Protein AF-A0A9D7PYU4-F1 (afdb_monomer_lite)

Structure (mmCIF, N/CA/C/O backbone):
data_AF-A0A9D7PYU4-F1
#
_entry.id   AF-A0A9D7PYU4-F1
#
loop_
_atom_site.group_PDB
_atom_site.id
_atom_site.type_symbol
_atom_site.label_atom_id
_atom_site.label_alt_id
_atom_site.label_comp_id
_atom_site.label_asym_id
_atom_site.label_entity_id
_atom_site.label_seq_id
_atom_site.pdbx_PDB_ins_code
_atom_site.Cartn_x
_atom_site.Cartn_y
_atom_site.Cartn_z
_atom_site.occupancy
_atom_site.B_iso_or_equiv
_atom_site.auth_seq_id
_atom_site.auth_comp_id
_atom_site.auth_asym_id
_atom_site.auth_atom_id
_atom_site.pdbx_PDB_model_num
ATOM 1 N N . MET A 1 1 ? 5.307 12.381 -19.600 1.00 61.09 1 MET A N 1
ATOM 2 C CA . MET A 1 1 ? 5.908 12.056 -18.289 1.00 61.09 1 MET A CA 1
ATOM 3 C C . MET A 1 1 ? 7.225 11.373 -18.583 1.00 61.09 1 MET A C 1
ATOM 5 O O . MET A 1 1 ? 7.232 10.523 -19.461 1.00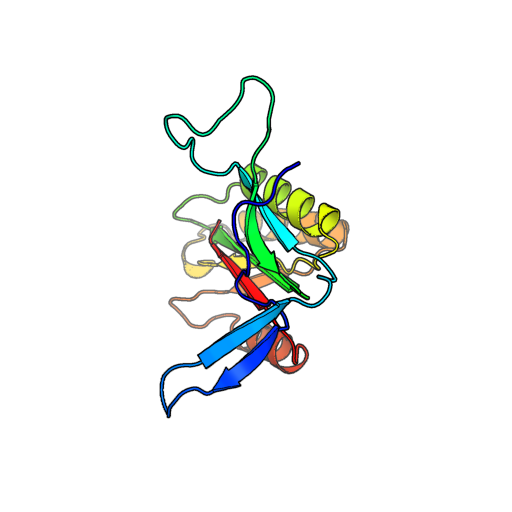 61.09 1 MET A O 1
ATOM 9 N N . VAL A 1 2 ? 8.315 11.784 -17.940 1.00 68.00 2 VAL A N 1
ATOM 10 C CA . VAL A 1 2 ? 9.644 11.199 -18.182 1.00 68.00 2 VAL A CA 1
ATOM 11 C C . VAL A 1 2 ? 10.083 10.488 -16.907 1.00 68.00 2 VAL A C 1
ATOM 13 O O . VAL A 1 2 ? 10.103 11.111 -15.842 1.00 68.00 2 VAL A O 1
ATOM 16 N N . LEU A 1 3 ? 10.371 9.190 -17.011 1.00 75.88 3 LEU A N 1
ATOM 17 C CA . LEU A 1 3 ? 10.893 8.388 -15.905 1.00 75.88 3 LEU A CA 1
ATOM 18 C C . LEU A 1 3 ? 12.407 8.582 -15.815 1.00 75.88 3 LEU A C 1
ATOM 20 O O . LEU A 1 3 ? 13.088 8.546 -16.836 1.00 75.88 3 LEU A O 1
ATOM 24 N N . THR A 1 4 ? 12.923 8.827 -14.612 1.00 74.25 4 THR A N 1
ATOM 25 C CA . THR A 1 4 ? 14.356 9.116 -14.417 1.00 74.25 4 THR A CA 1
ATOM 26 C C . THR A 1 4 ? 15.218 7.876 -14.240 1.00 74.25 4 THR A C 1
ATOM 28 O O . THR A 1 4 ? 16.415 7.931 -14.509 1.00 74.25 4 THR A O 1
ATOM 31 N N . ASP A 1 5 ? 14.621 6.777 -13.783 1.00 78.62 5 ASP A N 1
ATOM 32 C CA . ASP A 1 5 ? 15.350 5.590 -13.352 1.00 78.62 5 ASP A CA 1
ATOM 33 C C . ASP A 1 5 ? 15.162 4.472 -14.381 1.00 78.62 5 ASP A C 1
ATOM 35 O O . ASP A 1 5 ? 14.034 4.171 -14.782 1.00 78.62 5 ASP A O 1
ATOM 39 N N . VAL A 1 6 ? 16.276 3.863 -14.803 1.00 83.56 6 VAL A N 1
ATOM 40 C CA . VAL A 1 6 ? 16.287 2.764 -15.786 1.00 83.56 6 VAL A CA 1
ATOM 41 C C . VAL A 1 6 ? 15.598 1.522 -15.218 1.00 83.56 6 VAL A C 1
ATOM 43 O O . VAL A 1 6 ? 14.826 0.880 -15.920 1.00 83.56 6 VAL A O 1
ATOM 46 N N . ALA A 1 7 ? 15.828 1.230 -13.935 1.00 91.88 7 ALA A N 1
ATOM 47 C CA . ALA A 1 7 ? 15.210 0.136 -13.193 1.00 91.88 7 ALA A CA 1
ATOM 48 C C . ALA A 1 7 ? 14.847 0.595 -11.773 1.00 91.88 7 ALA A C 1
ATOM 50 O O . ALA A 1 7 ? 15.468 1.508 -11.224 1.00 91.88 7 ALA A O 1
ATOM 51 N N . ALA A 1 8 ? 13.851 -0.052 -11.181 1.00 92.69 8 ALA A N 1
ATOM 52 C CA . ALA A 1 8 ? 13.366 0.174 -9.829 1.00 92.69 8 ALA A CA 1
ATOM 53 C C . ALA A 1 8 ? 13.197 -1.158 -9.083 1.00 92.69 8 ALA A C 1
ATOM 55 O O . ALA A 1 8 ? 13.198 -2.242 -9.666 1.00 92.69 8 ALA A O 1
ATOM 56 N N . VAL A 1 9 ? 13.036 -1.083 -7.761 1.00 92.69 9 VAL A N 1
ATOM 57 C CA . VAL A 1 9 ? 12.784 -2.272 -6.937 1.00 92.69 9 VAL A CA 1
ATOM 58 C C . VAL A 1 9 ? 11.487 -2.952 -7.384 1.00 92.69 9 VAL A C 1
ATOM 60 O O . VAL A 1 9 ? 10.455 -2.296 -7.528 1.00 92.69 9 VAL A O 1
ATOM 63 N N . GLY A 1 10 ? 11.543 -4.271 -7.574 1.00 92.12 10 GLY A N 1
ATOM 64 C CA . GLY A 1 10 ? 10.413 -5.083 -8.034 1.00 92.12 10 GLY A CA 1
ATOM 65 C C . GLY A 1 10 ? 10.331 -5.253 -9.553 1.00 92.12 10 GLY A C 1
ATOM 66 O O . GLY A 1 10 ? 9.501 -6.029 -10.021 1.00 92.12 10 GLY A O 1
ATOM 67 N N . ASP A 1 11 ? 11.188 -4.587 -10.329 1.00 93.81 11 ASP A N 1
ATOM 68 C CA . ASP A 1 11 ? 11.290 -4.842 -11.766 1.00 93.81 11 ASP A CA 1
ATOM 69 C C . ASP A 1 11 ? 11.789 -6.264 -12.054 1.00 93.81 11 ASP A C 1
ATOM 71 O O . ASP A 1 11 ? 12.725 -6.756 -11.420 1.00 93.81 11 ASP A O 1
ATOM 75 N N . TYR A 1 12 ? 11.171 -6.907 -13.045 1.00 94.38 12 TYR A N 1
ATOM 76 C CA . TYR A 1 12 ? 11.714 -8.111 -13.660 1.00 94.38 12 TYR A CA 1
ATOM 77 C C . TYR A 1 12 ? 12.732 -7.681 -14.711 1.00 94.38 12 TYR A C 1
ATOM 79 O O . TYR A 1 12 ? 12.444 -6.819 -15.544 1.00 94.38 12 TYR A O 1
ATOM 87 N N . VAL A 1 13 ? 13.942 -8.228 -14.626 1.00 95.06 13 VAL A N 1
ATOM 88 C CA . VAL A 1 13 ? 15.066 -7.800 -15.458 1.00 95.06 13 VAL A CA 1
ATOM 89 C C . VAL A 1 13 ? 15.764 -8.996 -16.077 1.00 95.06 13 VAL A C 1
ATOM 91 O O . VAL A 1 13 ? 15.973 -10.014 -15.416 1.00 95.06 13 VAL A O 1
ATOM 94 N N . ASN A 1 14 ? 16.173 -8.843 -17.333 1.00 95.31 14 ASN A N 1
ATOM 95 C CA . ASN A 1 14 ? 17.102 -9.760 -17.978 1.00 95.31 14 ASN A CA 1
ATOM 96 C C . ASN A 1 14 ? 18.516 -9.253 -17.718 1.00 95.31 14 ASN A C 1
ATOM 98 O O . ASN A 1 14 ? 18.828 -8.100 -18.025 1.00 95.31 14 ASN A O 1
ATOM 102 N N . PHE A 1 15 ? 19.360 -10.097 -17.137 1.00 95.19 15 PHE A N 1
ATOM 103 C CA . PHE A 1 15 ? 20.709 -9.720 -16.741 1.00 95.19 15 PHE A CA 1
ATOM 104 C C . PHE A 1 15 ? 21.683 -10.881 -16.911 1.00 95.19 15 PHE A C 1
ATOM 106 O O . PHE A 1 15 ? 21.296 -12.042 -16.783 1.00 95.19 15 PHE A O 1
ATOM 113 N N . ASP A 1 16 ? 22.948 -10.541 -17.134 1.00 96.19 16 ASP A N 1
ATOM 114 C CA . ASP A 1 16 ? 24.062 -11.483 -17.076 1.00 96.19 16 ASP A CA 1
ATOM 115 C C . ASP A 1 16 ? 24.952 -11.162 -15.879 1.00 96.19 16 ASP A C 1
ATOM 117 O O . ASP A 1 16 ? 25.189 -9.996 -15.551 1.00 96.19 16 ASP A O 1
ATOM 121 N N . MET A 1 17 ? 25.483 -12.201 -15.239 1.00 96.50 17 MET A N 1
ATOM 122 C CA . MET A 1 17 ? 26.489 -12.041 -14.191 1.00 96.50 17 MET A CA 1
ATOM 123 C C . MET A 1 17 ? 27.863 -11.802 -14.821 1.00 96.50 17 MET A C 1
ATOM 125 O O . MET A 1 17 ? 28.274 -12.529 -15.724 1.00 96.50 17 MET A O 1
ATOM 129 N N . ILE A 1 18 ? 28.585 -10.800 -14.319 1.00 95.94 18 ILE A N 1
ATOM 130 C CA . ILE A 1 18 ? 29.991 -10.551 -14.667 1.00 95.94 18 ILE A CA 1
ATOM 131 C C . ILE A 1 18 ? 30.893 -11.381 -13.746 1.00 95.94 18 ILE A C 1
ATOM 133 O O . ILE A 1 18 ? 31.863 -11.988 -14.194 1.00 95.94 18 ILE A O 1
ATOM 137 N N . ASP A 1 19 ? 30.560 -11.415 -12.454 1.00 94.44 19 ASP A N 1
ATOM 138 C CA . ASP A 1 19 ? 31.248 -12.184 -11.419 1.00 94.44 19 ASP A CA 1
ATOM 139 C C . ASP A 1 19 ? 30.251 -12.659 -10.340 1.00 94.44 19 ASP A C 1
ATOM 141 O O . ASP A 1 19 ? 29.044 -12.649 -10.559 1.00 94.44 19 ASP A O 1
ATOM 145 N N . ALA A 1 20 ? 30.728 -13.122 -9.179 1.00 93.50 20 ALA A N 1
ATOM 146 C CA . ALA A 1 20 ? 29.862 -13.638 -8.113 1.00 93.50 20 ALA A CA 1
ATOM 147 C C . ALA A 1 20 ? 28.967 -12.571 -7.446 1.00 93.50 20 ALA A C 1
ATOM 149 O O . ALA A 1 20 ? 27.949 -12.920 -6.853 1.00 93.50 20 ALA A O 1
ATOM 150 N N . ASN A 1 21 ? 29.341 -11.293 -7.528 1.00 94.38 21 ASN A N 1
ATOM 151 C CA . ASN A 1 21 ? 28.706 -10.185 -6.814 1.00 94.38 21 ASN A CA 1
ATOM 152 C C . ASN A 1 21 ? 28.196 -9.072 -7.745 1.00 94.38 21 ASN A C 1
ATOM 154 O O . ASN A 1 21 ? 27.537 -8.149 -7.265 1.00 94.38 21 ASN A O 1
ATOM 158 N N . SER A 1 22 ? 28.505 -9.119 -9.043 1.00 94.75 22 SER A N 1
ATOM 159 C CA . SER A 1 22 ? 28.137 -8.079 -10.003 1.00 94.75 22 SER A CA 1
ATOM 160 C C . SER A 1 22 ? 27.574 -8.639 -11.313 1.00 94.75 22 SER A C 1
ATOM 162 O O . SER A 1 22 ? 27.928 -9.730 -11.760 1.00 94.75 22 SER A O 1
ATOM 164 N N . GLY A 1 23 ? 26.677 -7.872 -11.936 1.00 93.56 23 GLY A N 1
ATOM 165 C CA . GLY A 1 23 ? 26.002 -8.220 -13.184 1.00 93.56 23 GLY A CA 1
ATOM 166 C C . GLY A 1 23 ? 25.558 -6.980 -13.961 1.00 93.56 23 GLY A C 1
ATOM 167 O O . GLY A 1 23 ? 25.582 -5.866 -13.432 1.00 93.56 23 GLY A O 1
ATOM 168 N N . VAL A 1 24 ? 25.154 -7.171 -15.216 1.00 95.25 24 VAL A N 1
ATOM 169 C CA . VAL A 1 24 ? 24.641 -6.115 -16.102 1.00 95.25 24 VAL A CA 1
ATOM 170 C C . VAL A 1 24 ? 23.194 -6.409 -16.461 1.00 95.25 24 VAL A C 1
ATOM 172 O O . VAL A 1 24 ? 22.891 -7.494 -16.945 1.00 95.25 24 VAL A O 1
ATOM 175 N N . ILE A 1 25 ? 22.318 -5.423 -16.265 1.00 95.44 25 ILE A N 1
ATOM 176 C CA . ILE A 1 25 ? 20.930 -5.471 -16.733 1.00 95.44 25 ILE A CA 1
ATOM 177 C C . ILE A 1 25 ? 20.897 -5.091 -18.216 1.00 95.44 25 ILE A C 1
ATOM 179 O O . ILE A 1 25 ? 21.323 -3.996 -18.583 1.00 95.44 25 ILE A O 1
ATOM 183 N N . HIS A 1 26 ? 20.351 -5.973 -19.049 1.00 93.75 26 HIS A N 1
ATOM 184 C CA . HIS A 1 26 ? 20.159 -5.750 -20.485 1.00 93.75 26 HIS A CA 1
ATOM 185 C C . HIS A 1 26 ? 18.820 -5.096 -20.787 1.00 93.75 26 HIS A C 1
ATOM 187 O O . HIS A 1 26 ? 18.733 -4.190 -21.614 1.00 93.75 26 HIS A O 1
ATOM 193 N N . SER A 1 27 ? 17.768 -5.561 -20.116 1.00 93.38 27 SER A N 1
ATOM 194 C CA . SER A 1 27 ? 16.419 -5.039 -20.290 1.00 93.38 27 SER A CA 1
ATOM 195 C C . SER A 1 27 ? 15.611 -5.145 -19.007 1.00 93.38 27 SER A C 1
ATOM 197 O O . SER A 1 27 ? 15.858 -6.004 -18.158 1.00 93.38 27 SER A O 1
ATOM 199 N N . VAL A 1 28 ? 14.617 -4.270 -18.907 1.00 94.50 28 VAL A N 1
ATOM 200 C CA . VAL A 1 28 ? 13.574 -4.302 -17.885 1.00 94.50 28 VAL A CA 1
ATOM 201 C C . VAL A 1 28 ? 12.271 -4.666 -18.582 1.00 94.50 28 VAL A C 1
ATOM 203 O O . VAL A 1 28 ? 11.941 -4.053 -19.598 1.00 94.50 28 VAL A O 1
ATOM 206 N N . ASP A 1 29 ? 11.569 -5.667 -18.064 1.00 94.75 29 ASP A N 1
ATOM 207 C CA . ASP A 1 29 ? 10.287 -6.102 -18.612 1.00 94.75 29 ASP A CA 1
ATOM 208 C C . ASP A 1 29 ? 9.172 -5.094 -18.283 1.00 94.75 29 ASP A C 1
ATOM 210 O O . ASP A 1 29 ? 9.286 -4.267 -17.370 1.00 94.75 29 ASP A O 1
ATOM 214 N N . ASP A 1 30 ? 8.058 -5.180 -19.013 1.00 93.81 30 ASP A N 1
ATOM 215 C CA . ASP A 1 30 ? 6.907 -4.309 -18.791 1.00 93.81 30 ASP A CA 1
ATOM 216 C C . ASP A 1 30 ? 6.344 -4.462 -17.371 1.00 93.81 30 ASP A C 1
ATOM 218 O O . ASP A 1 30 ? 6.046 -5.556 -16.882 1.00 93.81 30 ASP A O 1
ATOM 222 N N . ARG A 1 31 ? 6.150 -3.323 -16.703 1.00 94.12 31 ARG A N 1
ATOM 223 C CA . ARG A 1 31 ? 5.603 -3.270 -15.345 1.00 94.12 31 ARG A CA 1
ATOM 22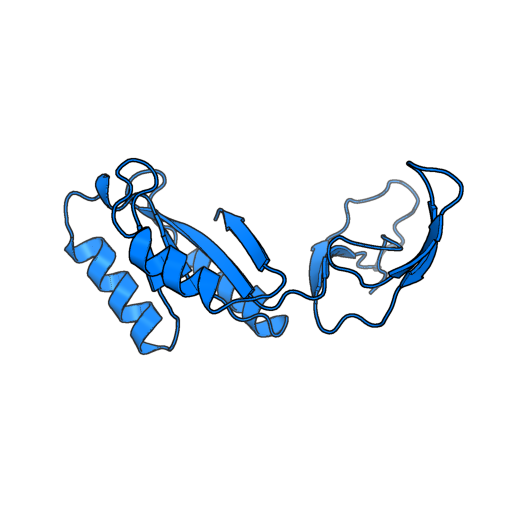4 C C . ARG A 1 31 ? 4.093 -3.480 -15.374 1.00 94.12 31 ARG A C 1
ATOM 226 O O . ARG A 1 31 ? 3.385 -2.715 -16.026 1.00 94.12 31 ARG A O 1
ATOM 233 N N . LYS A 1 32 ? 3.569 -4.415 -14.574 1.00 94.38 32 LYS A N 1
ATOM 234 C CA . LYS A 1 32 ? 2.105 -4.556 -14.392 1.00 94.38 32 LYS A CA 1
ATOM 235 C C . LYS A 1 32 ? 1.491 -3.337 -13.688 1.00 94.38 32 LYS A C 1
ATOM 237 O O . LYS A 1 32 ? 0.350 -2.976 -13.948 1.00 94.38 32 LYS A O 1
ATOM 242 N N . ASN A 1 33 ? 2.248 -2.729 -12.776 1.00 94.00 33 ASN A N 1
ATOM 243 C CA . ASN A 1 33 ? 1.918 -1.503 -12.058 1.00 94.00 33 ASN A CA 1
ATOM 244 C C . ASN A 1 33 ? 3.183 -0.894 -11.436 1.00 94.00 33 ASN A C 1
ATOM 246 O O . ASN A 1 33 ? 4.246 -1.524 -11.410 1.00 94.00 33 ASN A O 1
ATOM 250 N N . PHE A 1 34 ? 3.070 0.336 -10.934 1.00 92.81 34 PHE A N 1
ATOM 251 C CA . PHE A 1 34 ? 4.135 0.991 -10.182 1.00 92.81 34 PHE A CA 1
ATOM 252 C C . PHE A 1 34 ? 3.601 2.105 -9.276 1.00 92.81 34 PHE A C 1
ATOM 254 O O . PHE A 1 34 ? 2.524 2.664 -9.501 1.00 92.81 34 PHE A O 1
ATOM 261 N N . ILE A 1 35 ? 4.398 2.451 -8.265 1.00 91.81 35 ILE A N 1
ATOM 262 C CA . ILE A 1 35 ? 4.243 3.671 -7.471 1.00 91.81 35 ILE A CA 1
ATOM 263 C C . ILE A 1 35 ? 5.386 4.609 -7.838 1.00 91.81 35 ILE A C 1
ATOM 265 O O . ILE A 1 35 ? 6.560 4.241 -7.758 1.00 91.81 35 ILE A O 1
ATOM 269 N N . SER A 1 36 ? 5.046 5.839 -8.211 1.00 90.25 36 SER A N 1
ATOM 270 C CA . SER A 1 36 ? 6.010 6.893 -8.500 1.00 90.25 36 SER A CA 1
ATOM 271 C C . SER A 1 36 ? 5.851 8.077 -7.554 1.00 90.25 36 SER A C 1
ATOM 273 O O . SER A 1 36 ? 4.817 8.300 -6.922 1.00 90.25 36 SER A O 1
ATOM 275 N N . ARG A 1 37 ? 6.908 8.879 -7.467 1.00 87.25 37 ARG A N 1
ATOM 276 C CA . ARG A 1 37 ? 6.866 10.220 -6.887 1.00 87.25 37 ARG A CA 1
ATOM 277 C C . ARG A 1 37 ? 7.413 11.225 -7.875 1.00 87.25 37 ARG A C 1
ATOM 279 O O . ARG A 1 37 ? 8.143 10.885 -8.801 1.00 87.25 37 ARG A O 1
ATOM 286 N N . LYS A 1 38 ? 7.142 12.501 -7.620 1.00 86.50 38 LYS A N 1
ATOM 287 C CA . LYS A 1 38 ? 7.825 13.581 -8.329 1.00 86.50 38 LYS A CA 1
ATOM 288 C C . LYS A 1 38 ? 9.337 13.447 -8.131 1.00 86.50 38 LYS A C 1
ATOM 290 O O . LYS A 1 38 ? 9.802 13.397 -6.990 1.00 86.50 38 LYS A O 1
ATOM 295 N N . ALA A 1 39 ? 10.084 13.415 -9.230 1.00 82.44 39 ALA A N 1
ATOM 296 C CA . ALA A 1 39 ? 11.534 13.345 -9.164 1.00 82.44 39 ALA A CA 1
ATOM 297 C C . ALA A 1 39 ? 12.101 14.620 -8.504 1.00 82.44 39 ALA A C 1
ATOM 299 O O . ALA A 1 39 ? 11.541 15.715 -8.678 1.00 82.44 39 ALA A O 1
ATOM 300 N N . PRO A 1 40 ? 13.206 14.515 -7.744 1.00 78.81 40 PRO A N 1
ATOM 301 C CA . PRO A 1 40 ? 13.918 15.681 -7.238 1.00 78.81 40 PRO A CA 1
ATOM 302 C C . PRO A 1 40 ? 14.284 16.625 -8.386 1.00 78.81 40 PRO A C 1
ATOM 304 O O . PRO A 1 40 ? 14.665 16.184 -9.470 1.00 78.81 40 PRO A O 1
ATOM 307 N N .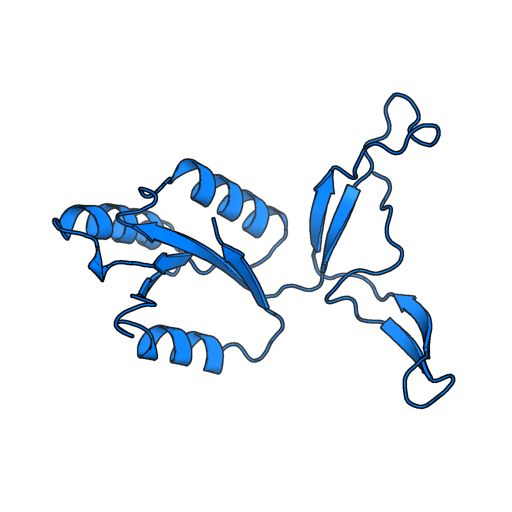 LYS A 1 41 ? 14.194 17.942 -8.163 1.00 70.75 41 LYS A N 1
ATOM 308 C CA . LYS A 1 41 ? 14.631 18.912 -9.176 1.00 70.75 41 LYS A CA 1
ATOM 309 C C . LYS A 1 41 ? 16.134 18.757 -9.403 1.00 70.75 41 LYS A C 1
ATOM 311 O O . LYS A 1 41 ? 16.925 19.171 -8.558 1.00 70.75 41 LYS A O 1
ATOM 316 N N . GLN A 1 42 ? 16.528 18.227 -10.554 1.00 65.56 42 GLN A N 1
ATOM 317 C CA . GLN A 1 42 ? 17.917 18.276 -10.990 1.00 65.56 42 GLN A CA 1
ATOM 318 C C . GLN A 1 42 ? 18.215 19.676 -11.545 1.00 65.56 42 GLN A C 1
ATOM 320 O O . GLN A 1 42 ? 17.533 20.166 -12.454 1.00 65.56 42 GLN A O 1
ATOM 325 N N . LYS A 1 43 ? 19.207 20.359 -10.955 1.00 58.53 43 LYS A N 1
ATOM 326 C CA . LYS A 1 43 ? 19.686 21.660 -11.448 1.00 58.53 43 LYS A CA 1
ATOM 327 C C . LYS A 1 43 ? 20.236 21.470 -12.865 1.00 58.53 43 LYS A C 1
ATOM 329 O O . LYS A 1 43 ? 21.126 20.656 -13.061 1.00 58.53 43 LYS A O 1
ATOM 334 N N . GLY A 1 44 ? 19.709 22.220 -13.833 1.00 64.75 44 GLY A N 1
ATOM 335 C CA . GLY A 1 44 ? 20.208 22.234 -15.215 1.00 64.75 44 GLY A CA 1
ATOM 336 C C . GLY A 1 44 ? 19.637 21.168 -16.160 1.00 64.75 44 GLY A C 1
ATOM 337 O O . GLY A 1 44 ? 19.827 21.306 -17.359 1.00 64.75 44 GLY A O 1
ATOM 338 N N . ALA A 1 45 ? 18.900 20.169 -15.661 1.00 58.44 45 ALA A N 1
ATOM 339 C CA . ALA A 1 45 ? 18.294 19.107 -16.482 1.00 58.44 45 ALA A CA 1
ATOM 340 C C . ALA A 1 45 ? 16.759 19.186 -16.573 1.00 58.44 45 ALA A C 1
ATOM 342 O O . ALA A 1 45 ? 16.134 18.373 -17.240 1.00 58.44 45 ALA A O 1
ATOM 343 N N . THR A 1 46 ? 16.133 20.145 -15.882 1.00 56.00 46 THR A N 1
ATOM 344 C CA . THR A 1 46 ? 14.671 20.287 -15.859 1.00 56.00 46 THR A CA 1
ATOM 345 C C . THR A 1 46 ? 14.224 21.416 -16.783 1.00 56.00 46 THR A C 1
ATOM 347 O O . THR A 1 46 ? 14.347 22.597 -16.448 1.00 56.00 46 THR A O 1
ATOM 350 N N . THR A 1 47 ? 13.687 21.068 -17.952 1.00 58.06 47 THR A N 1
ATOM 351 C CA . THR A 1 47 ? 13.038 22.035 -18.847 1.00 58.06 47 THR A CA 1
ATOM 352 C C . THR A 1 47 ? 11.752 22.552 -18.197 1.00 58.06 47 THR A C 1
ATOM 354 O O . THR A 1 47 ? 11.028 21.810 -17.524 1.00 58.06 47 THR A O 1
ATOM 357 N N . ARG A 1 48 ? 11.430 23.842 -18.374 1.00 57.25 48 ARG A N 1
ATOM 358 C CA . ARG A 1 48 ? 10.148 24.403 -17.908 1.00 57.25 48 ARG A CA 1
ATOM 359 C C . ARG A 1 48 ? 8.989 23.623 -18.545 1.00 57.25 48 ARG A C 1
ATOM 361 O O . ARG A 1 48 ? 8.796 23.704 -19.749 1.00 57.25 48 ARG A O 1
ATOM 368 N N . GLY A 1 49 ? 8.205 22.925 -17.721 1.00 62.91 49 GLY A N 1
ATOM 369 C CA . GLY A 1 49 ? 6.984 22.221 -18.138 1.00 62.91 49 GLY A CA 1
ATOM 370 C C . GLY A 1 49 ? 7.051 20.695 -18.049 1.00 62.91 49 GLY A C 1
ATOM 371 O O . GLY A 1 49 ? 6.005 20.051 -18.049 1.00 62.91 49 GLY A O 1
ATOM 372 N N . GLU A 1 50 ? 8.236 20.102 -17.891 1.00 68.50 50 GLU A N 1
ATOM 373 C CA . GLU A 1 50 ? 8.374 18.644 -17.817 1.00 68.50 50 GLU A CA 1
ATOM 374 C C . GLU A 1 50 ? 8.196 18.128 -16.383 1.00 68.50 50 GLU A C 1
ATOM 376 O O . GLU A 1 50 ? 8.870 18.546 -15.436 1.00 68.50 50 GLU A O 1
ATOM 381 N N . ARG A 1 51 ? 7.250 17.198 -16.213 1.00 69.62 51 ARG A N 1
ATOM 382 C CA . ARG A 1 51 ? 7.030 16.476 -14.958 1.00 69.62 51 ARG A CA 1
ATOM 383 C C . ARG A 1 51 ? 7.809 15.165 -15.004 1.00 69.62 51 ARG A C 1
ATOM 385 O O . ARG A 1 51 ? 7.358 14.187 -15.605 1.00 69.62 51 ARG A O 1
ATOM 392 N N . TYR A 1 52 ? 8.979 15.194 -14.378 1.00 81.88 52 TYR A N 1
ATOM 393 C CA . TYR A 1 52 ? 9.801 14.017 -14.134 1.00 81.88 52 TYR A CA 1
ATOM 394 C C . TYR A 1 52 ? 9.269 13.249 -12.935 1.00 81.88 52 TYR A C 1
ATOM 396 O O . TYR A 1 52 ? 8.945 13.842 -11.895 1.00 81.88 52 TYR A O 1
ATOM 404 N N . GLU A 1 53 ? 9.203 11.936 -13.079 1.00 86.44 53 GLU A N 1
ATOM 405 C CA . GLU A 1 53 ? 8.796 11.037 -12.013 1.00 86.44 53 GLU A CA 1
ATOM 406 C C . GLU A 1 53 ? 9.857 9.975 -11.774 1.00 86.44 53 GLU A C 1
ATOM 408 O O . GLU A 1 53 ? 10.534 9.507 -12.687 1.00 86.44 53 GLU A O 1
ATOM 413 N N . GLN A 1 54 ? 10.003 9.636 -10.503 1.00 88.50 54 GLN A N 1
ATOM 414 C CA . GLN A 1 54 ? 10.877 8.589 -10.031 1.00 88.50 54 GLN A CA 1
ATOM 415 C C . GLN A 1 54 ? 10.004 7.413 -9.607 1.00 88.50 54 GLN A C 1
ATOM 417 O O . GLN A 1 54 ? 9.139 7.587 -8.742 1.00 88.50 54 GLN A O 1
ATOM 422 N N . VAL A 1 55 ? 10.218 6.238 -10.197 1.00 91.25 55 VAL A N 1
ATOM 423 C CA . VAL A 1 55 ? 9.539 5.016 -9.754 1.00 91.25 55 VAL A CA 1
ATOM 424 C C . VAL A 1 55 ? 10.185 4.543 -8.460 1.00 91.25 55 VAL A C 1
ATOM 426 O O . VAL A 1 55 ? 11.393 4.362 -8.392 1.00 91.25 55 VAL A O 1
ATOM 429 N N . ILE A 1 56 ? 9.374 4.384 -7.417 1.00 90.69 56 ILE A N 1
ATOM 430 C CA . ILE A 1 56 ? 9.832 3.925 -6.102 1.00 90.69 56 ILE A CA 1
ATOM 431 C C . ILE A 1 56 ? 9.839 2.398 -6.065 1.00 90.69 56 ILE A C 1
ATOM 433 O O . ILE A 1 56 ? 10.786 1.794 -5.570 1.00 90.69 56 ILE A O 1
ATOM 437 N N . ALA A 1 57 ? 8.772 1.788 -6.580 1.00 92.56 57 ALA A N 1
ATOM 438 C CA . ALA A 1 57 ? 8.609 0.346 -6.637 1.00 92.56 57 ALA A CA 1
ATOM 439 C C . ALA A 1 57 ? 7.652 -0.039 -7.771 1.00 92.56 57 ALA A C 1
ATOM 441 O O . ALA A 1 57 ? 6.730 0.716 -8.105 1.00 92.56 57 ALA A O 1
ATOM 442 N N . ALA A 1 58 ? 7.877 -1.215 -8.343 1.00 93.31 58 ALA A N 1
ATOM 443 C CA . ALA A 1 58 ? 7.118 -1.776 -9.449 1.00 93.31 58 ALA A CA 1
ATOM 444 C C . ALA A 1 58 ? 6.625 -3.191 -9.126 1.00 93.31 58 ALA A C 1
ATOM 446 O O . ALA A 1 58 ? 7.096 -3.837 -8.191 1.00 93.31 58 ALA A O 1
ATOM 447 N N . ASN A 1 59 ? 5.662 -3.663 -9.915 1.00 93.25 59 ASN A N 1
ATOM 448 C CA . ASN A 1 59 ? 5.117 -5.018 -9.851 1.00 93.25 59 ASN A CA 1
ATOM 449 C C . ASN A 1 59 ? 4.584 -5.436 -8.470 1.00 93.25 59 ASN A C 1
ATOM 451 O O . ASN A 1 59 ? 4.692 -6.589 -8.051 1.00 93.25 59 ASN A O 1
ATOM 455 N N . ILE A 1 60 ? 3.915 -4.510 -7.800 1.00 93.19 60 ILE A N 1
ATOM 456 C CA . ILE A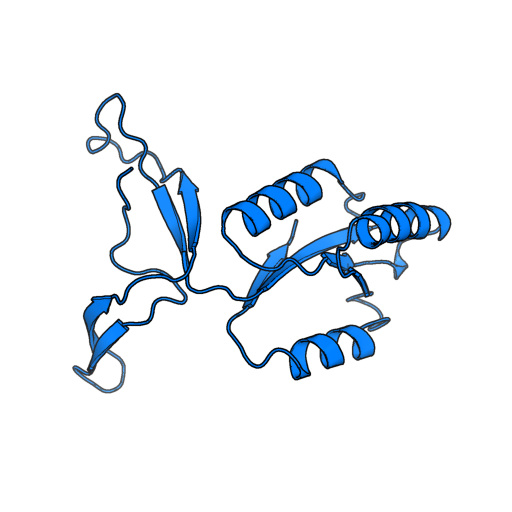 1 60 ? 3.397 -4.664 -6.446 1.00 93.19 60 ILE A CA 1
ATOM 457 C C . ILE A 1 60 ? 2.024 -5.337 -6.507 1.00 93.19 60 ILE A C 1
ATOM 459 O O . ILE A 1 60 ? 1.129 -4.854 -7.193 1.00 93.19 60 ILE A O 1
ATOM 463 N N . ASP A 1 61 ? 1.827 -6.448 -5.801 1.00 90.38 61 ASP A N 1
ATOM 464 C CA . ASP A 1 61 ? 0.489 -7.049 -5.680 1.00 90.38 61 ASP A CA 1
ATOM 465 C C . ASP A 1 61 ? -0.311 -6.396 -4.546 1.00 90.38 61 ASP A C 1
ATOM 467 O O . ASP A 1 61 ? -1.488 -6.074 -4.708 1.00 90.38 61 ASP A O 1
ATOM 471 N N . TYR A 1 62 ? 0.355 -6.160 -3.412 1.00 91.62 62 TYR A N 1
ATOM 472 C CA . TYR A 1 62 ? -0.268 -5.654 -2.193 1.00 91.62 62 TYR A CA 1
ATOM 473 C C . TYR A 1 62 ? 0.525 -4.508 -1.577 1.00 91.62 62 TYR A C 1
ATOM 475 O O . TYR A 1 62 ? 1.762 -4.522 -1.561 1.00 91.62 62 TYR A O 1
ATOM 483 N N . ILE A 1 63 ? -0.202 -3.559 -0.992 1.00 92.19 63 ILE A N 1
ATOM 484 C CA . ILE A 1 63 ? 0.364 -2.502 -0.158 1.00 92.19 63 ILE A CA 1
ATOM 485 C C . ILE A 1 63 ? -0.250 -2.528 1.236 1.00 92.19 63 ILE A C 1
ATOM 487 O O . ILE A 1 63 ? -1.460 -2.673 1.398 1.00 92.19 63 ILE A O 1
ATOM 491 N N . PHE A 1 64 ? 0.596 -2.354 2.246 1.00 93.94 64 PHE A N 1
ATOM 492 C CA . PHE A 1 64 ? 0.184 -2.354 3.645 1.00 93.94 64 PHE A CA 1
ATOM 493 C C . PHE A 1 64 ? 0.391 -0.965 4.259 1.00 93.94 64 PHE A C 1
ATOM 495 O O . PHE A 1 64 ? 1.467 -0.715 4.811 1.00 93.94 64 PHE A O 1
ATOM 502 N N . PRO A 1 65 ? -0.577 -0.033 4.138 1.00 94.25 65 PRO A N 1
ATOM 503 C CA . PRO A 1 65 ? -0.525 1.227 4.867 1.00 94.25 65 PRO A CA 1
ATOM 504 C C . PRO A 1 65 ? -0.658 0.956 6.371 1.00 94.25 65 PRO A C 1
ATOM 506 O O . PRO A 1 65 ? -1.683 0.455 6.840 1.00 94.25 65 PRO A O 1
ATOM 509 N N . VAL A 1 66 ? 0.398 1.274 7.121 1.00 95.12 66 VAL A N 1
ATOM 510 C CA . VAL A 1 66 ? 0.458 1.083 8.576 1.00 95.12 66 VAL A CA 1
ATOM 511 C C . VAL A 1 66 ? 0.153 2.390 9.289 1.00 95.12 66 VAL A C 1
ATOM 513 O O . VAL A 1 66 ? 1.013 3.266 9.356 1.00 95.12 66 VAL A O 1
ATOM 516 N N . CYS A 1 67 ? -1.040 2.498 9.866 1.00 94.31 67 CYS A N 1
ATOM 517 C CA . CYS A 1 67 ? -1.463 3.642 10.664 1.00 94.31 67 CYS A CA 1
ATOM 518 C C . CYS A 1 67 ? -1.289 3.345 12.154 1.00 94.31 67 CYS A C 1
ATOM 520 O O . CYS A 1 67 ? -1.615 2.253 12.612 1.00 94.31 67 CYS A O 1
ATOM 522 N N . SER A 1 68 ? -0.800 4.313 12.926 1.00 92.88 68 SER A N 1
ATOM 523 C CA . SER A 1 68 ? -0.736 4.192 14.388 1.00 92.88 68 SER A CA 1
ATOM 524 C C . SER A 1 68 ? -1.992 4.765 15.038 1.00 92.88 68 SER A C 1
ATOM 526 O O . SER A 1 68 ? -2.508 5.784 14.582 1.00 92.88 68 SER A O 1
ATOM 528 N N . PHE A 1 69 ? -2.438 4.136 16.121 1.00 88.50 69 PHE A N 1
ATOM 529 C CA . PHE A 1 69 ? -3.350 4.738 17.087 1.00 88.50 69 PHE A CA 1
ATOM 530 C C . PHE A 1 69 ? -2.583 5.143 18.357 1.00 88.50 69 PHE A C 1
ATOM 532 O O . PHE A 1 69 ? -1.525 4.590 18.671 1.00 88.50 69 PHE A O 1
ATOM 539 N N . GLY A 1 70 ? -3.070 6.164 19.061 1.00 84.19 70 GLY A N 1
ATOM 540 C CA . GLY A 1 70 ? -2.361 6.770 20.189 1.00 84.19 70 GLY A CA 1
ATOM 541 C C . GLY A 1 70 ? -1.272 7.753 19.743 1.00 84.19 70 GLY A C 1
ATOM 542 O O . GLY A 1 70 ? -1.526 8.952 19.651 1.00 84.19 70 GLY A O 1
ATOM 543 N N . SER A 1 71 ? -0.049 7.274 19.475 1.00 85.19 71 SER A N 1
ATOM 544 C CA . SER A 1 71 ? 1.101 8.147 19.166 1.00 85.19 71 SER A CA 1
ATOM 545 C C . SER A 1 71 ? 1.906 7.694 17.933 1.00 85.19 71 SER A C 1
ATOM 547 O O . SER A 1 71 ? 2.603 6.674 18.005 1.00 85.19 71 SER A O 1
ATOM 549 N N . PRO A 1 72 ? 1.880 8.435 16.803 1.00 87.06 72 PRO A N 1
ATOM 550 C CA . PRO A 1 72 ? 1.043 9.615 16.557 1.00 87.06 72 PRO A CA 1
ATOM 551 C C . PRO A 1 72 ? -0.451 9.258 16.496 1.00 87.06 72 PRO A C 1
ATOM 553 O O . PRO A 1 72 ? -0.801 8.097 16.284 1.00 87.06 72 PRO A O 1
ATOM 556 N N . VAL A 1 73 ? -1.310 10.267 16.673 1.00 88.44 73 VAL A N 1
ATOM 557 C CA . VAL A 1 73 ? -2.769 10.118 16.546 1.00 88.44 73 VAL A CA 1
ATOM 558 C C . VAL A 1 73 ? -3.117 9.700 15.120 1.00 88.44 73 VAL A C 1
ATOM 560 O O . VAL A 1 73 ? -2.502 10.177 14.159 1.00 88.44 73 VAL A O 1
ATOM 563 N N . PHE A 1 74 ? -4.115 8.828 14.988 1.00 92.81 74 PHE A N 1
ATOM 564 C CA . PHE A 1 74 ? -4.589 8.348 13.700 1.00 92.81 74 PHE A CA 1
ATOM 565 C C . PHE A 1 74 ? -4.983 9.514 12.777 1.00 92.81 74 PHE A C 1
ATOM 567 O O . PHE A 1 74 ? -5.762 10.394 13.144 1.00 92.81 74 PHE A O 1
ATOM 574 N N . ASN A 1 75 ? -4.445 9.516 11.555 1.00 93.69 75 ASN A N 1
ATOM 575 C CA . ASN A 1 75 ? -4.711 10.547 10.556 1.00 93.69 75 ASN A CA 1
ATOM 576 C C . ASN A 1 75 ? -5.350 9.937 9.307 1.00 93.69 75 ASN A C 1
ATOM 578 O O . ASN A 1 75 ? -4.663 9.535 8.363 1.00 93.69 75 ASN A O 1
ATOM 582 N N . ASN A 1 76 ? -6.682 9.933 9.285 1.00 94.81 76 ASN A N 1
ATOM 583 C CA . ASN A 1 76 ? -7.465 9.383 8.182 1.00 94.81 76 ASN A CA 1
ATOM 584 C C . ASN A 1 76 ? -7.105 10.021 6.828 1.00 94.81 76 ASN A C 1
ATOM 586 O O . ASN A 1 76 ? -7.016 9.323 5.829 1.00 94.81 76 ASN A O 1
ATOM 590 N N . LYS A 1 77 ? -6.795 11.326 6.783 1.00 95.81 77 LYS A N 1
ATOM 591 C CA . LYS A 1 77 ? -6.480 12.025 5.523 1.00 95.81 77 LYS A CA 1
ATOM 592 C C . LYS A 1 77 ? -5.224 11.484 4.850 1.00 95.81 77 LYS A C 1
ATOM 594 O O . LYS A 1 77 ? -5.092 11.589 3.632 1.00 95.81 77 LYS A O 1
ATOM 599 N N . VAL A 1 78 ? -4.268 10.987 5.635 1.00 93.94 78 VAL A N 1
ATOM 600 C CA . VAL A 1 78 ? -3.071 10.344 5.091 1.00 93.94 78 VAL A CA 1
ATOM 601 C C . VAL A 1 78 ? -3.464 8.985 4.535 1.00 93.94 78 VAL A C 1
ATOM 603 O O . VAL A 1 78 ? -3.217 8.744 3.357 1.00 93.94 78 VAL A O 1
ATOM 606 N N . LEU A 1 79 ? -4.153 8.158 5.326 1.00 96.31 79 LEU A N 1
ATOM 607 C CA . LEU A 1 79 ? -4.641 6.853 4.883 1.00 96.31 79 LEU A CA 1
ATOM 608 C C . LEU A 1 79 ? -5.461 6.953 3.589 1.00 96.31 79 LEU A C 1
ATOM 610 O O . LEU A 1 79 ? -5.126 6.289 2.616 1.00 96.31 79 LEU A O 1
ATOM 614 N N . ASP A 1 80 ? -6.450 7.845 3.530 1.00 96.56 80 ASP A N 1
ATOM 615 C CA . ASP A 1 80 ? -7.313 8.049 2.362 1.00 96.56 80 ASP A CA 1
ATOM 616 C C . ASP A 1 80 ? -6.502 8.362 1.097 1.00 96.56 80 ASP A C 1
ATOM 618 O O . ASP A 1 80 ? -6.769 7.823 0.025 1.00 96.56 80 ASP A O 1
ATOM 622 N N . ARG A 1 81 ? -5.457 9.192 1.210 1.00 94.44 81 ARG A N 1
ATOM 623 C CA . ARG A 1 81 ? -4.562 9.489 0.079 1.00 94.44 81 ARG A CA 1
ATOM 624 C C . ARG A 1 81 ? -3.772 8.265 -0.364 1.00 94.44 81 ARG A C 1
ATOM 626 O O . ARG A 1 81 ? -3.581 8.086 -1.563 1.00 94.44 81 ARG A O 1
ATOM 633 N N . PHE A 1 82 ? -3.315 7.438 0.572 1.00 92.81 82 PHE A N 1
ATOM 634 C CA . PHE A 1 82 ? -2.623 6.194 0.240 1.00 92.81 82 PHE A CA 1
ATOM 635 C C . PHE A 1 82 ? -3.548 5.184 -0.429 1.00 92.81 82 PHE A C 1
ATOM 637 O O . PHE A 1 82 ? -3.131 4.564 -1.403 1.00 92.81 82 PHE A O 1
ATOM 644 N N . LEU A 1 83 ? -4.795 5.070 0.030 1.00 95.75 83 LEU A N 1
ATOM 645 C CA . LEU A 1 83 ? -5.802 4.223 -0.609 1.00 95.75 83 LEU A CA 1
ATOM 646 C C . LEU A 1 83 ? -6.068 4.687 -2.046 1.00 95.75 83 LEU A C 1
ATOM 648 O O . LEU A 1 83 ? -6.012 3.878 -2.963 1.00 95.75 83 LEU A O 1
ATOM 652 N N . VAL A 1 84 ? -6.229 5.996 -2.274 1.00 95.38 84 VAL A N 1
ATOM 653 C CA . VAL A 1 84 ? -6.378 6.552 -3.631 1.00 95.38 84 VAL A CA 1
ATOM 654 C C . VAL A 1 84 ? -5.174 6.223 -4.518 1.00 95.38 84 VAL A C 1
ATOM 656 O O . VAL A 1 84 ? -5.362 5.832 -5.667 1.00 95.38 84 VAL A O 1
ATOM 659 N N . ILE A 1 85 ? -3.945 6.360 -4.006 1.00 92.56 85 ILE A N 1
ATOM 660 C CA . ILE A 1 85 ? -2.731 6.012 -4.762 1.00 92.56 85 ILE A CA 1
ATOM 661 C C . ILE A 1 85 ? -2.731 4.521 -5.110 1.00 92.56 85 ILE A C 1
ATOM 663 O O . ILE A 1 85 ? -2.536 4.183 -6.274 1.00 92.56 85 ILE A O 1
ATOM 667 N N . ALA A 1 86 ? -2.986 3.651 -4.130 1.00 93.81 86 ALA A N 1
ATOM 668 C CA . ALA A 1 86 ? -2.995 2.201 -4.306 1.00 93.81 86 ALA A CA 1
ATOM 669 C C . ALA A 1 86 ? -3.998 1.766 -5.382 1.00 93.81 86 ALA A C 1
ATOM 671 O O . ALA A 1 86 ? -3.613 1.113 -6.352 1.00 93.81 86 ALA A O 1
ATOM 672 N N . GLU A 1 87 ? -5.246 2.220 -5.263 1.00 94.75 87 GLU A N 1
ATOM 673 C CA . GLU A 1 87 ? -6.316 1.915 -6.215 1.00 94.75 87 GLU A CA 1
ATOM 674 C C . GLU A 1 87 ? -6.000 2.471 -7.611 1.00 94.75 87 GLU A C 1
ATOM 676 O O . GLU A 1 87 ? -6.119 1.761 -8.607 1.00 94.75 87 GLU A O 1
ATOM 681 N N . SER A 1 88 ? -5.496 3.709 -7.710 1.00 94.50 88 SER A N 1
ATOM 682 C CA . SER A 1 88 ? -5.113 4.303 -9.003 1.00 94.50 88 SER A CA 1
ATOM 683 C C . SER A 1 88 ? -3.955 3.574 -9.695 1.00 94.50 88 SER A C 1
ATOM 685 O O . SER A 1 88 ? -3.840 3.618 -10.920 1.00 94.50 88 SER A O 1
ATOM 687 N N . SER A 1 89 ? -3.118 2.889 -8.913 1.00 93.06 89 SER A N 1
ATOM 688 C CA . SER A 1 89 ? -2.017 2.055 -9.389 1.00 93.06 89 SER A CA 1
ATOM 689 C C . SER A 1 89 ? -2.419 0.585 -9.565 1.00 93.06 89 SER A C 1
ATOM 691 O O . SER A 1 89 ? -1.551 -0.221 -9.884 1.00 93.06 89 SER A O 1
ATOM 693 N N . ASN A 1 90 ? -3.690 0.201 -9.385 1.00 94.25 90 ASN A N 1
ATOM 694 C CA . ASN A 1 90 ? -4.141 -1.199 -9.392 1.00 94.25 90 ASN A CA 1
ATOM 695 C C . ASN A 1 90 ? -3.328 -2.089 -8.428 1.00 94.25 90 ASN A C 1
ATOM 697 O O . ASN A 1 90 ? -2.864 -3.172 -8.795 1.00 94.25 90 ASN A O 1
ATOM 701 N N . ILE A 1 91 ? -3.102 -1.604 -7.208 1.00 94.25 91 ILE A N 1
ATOM 702 C CA . ILE A 1 91 ? -2.425 -2.327 -6.127 1.00 94.25 91 ILE A CA 1
ATOM 703 C C . ILE A 1 91 ? -3.435 -2.526 -5.008 1.00 94.25 91 ILE A C 1
ATOM 705 O O . ILE A 1 91 ? -4.034 -1.555 -4.559 1.00 94.25 91 ILE A O 1
ATOM 709 N N . GLN A 1 92 ? -3.594 -3.754 -4.513 1.00 93.69 92 GLN A N 1
ATOM 710 C CA . GLN A 1 92 ? -4.589 -4.039 -3.483 1.00 93.69 92 GLN A CA 1
ATOM 711 C C . GLN A 1 92 ? -4.111 -3.560 -2.096 1.00 93.69 92 GLN A C 1
ATOM 713 O O . GLN A 1 92 ? -3.119 -4.091 -1.579 1.00 93.69 92 GLN A O 1
ATOM 718 N N . PRO A 1 93 ? -4.799 -2.606 -1.439 1.00 94.88 93 PRO A N 1
ATOM 719 C CA . PRO A 1 93 ? -4.427 -2.172 -0.100 1.00 94.88 93 PRO A CA 1
ATOM 720 C C . PRO A 1 93 ? -4.981 -3.102 0.991 1.00 94.88 93 PRO A C 1
ATOM 722 O O . PRO A 1 93 ? -6.121 -3.568 0.936 1.00 94.88 93 PRO A O 1
ATOM 725 N N . ILE A 1 94 ? -4.174 -3.342 2.025 1.00 95.31 94 ILE A N 1
ATOM 726 C CA . ILE A 1 94 ? -4.569 -4.024 3.263 1.00 95.31 94 ILE A CA 1
ATOM 727 C C . ILE A 1 94 ? -4.131 -3.154 4.440 1.00 95.31 94 ILE A C 1
ATOM 729 O O . ILE A 1 94 ? -2.942 -3.001 4.711 1.00 95.31 94 ILE A O 1
ATOM 733 N N . ILE A 1 95 ? -5.093 -2.568 5.143 1.00 96.12 95 ILE A N 1
ATOM 734 C CA . ILE A 1 95 ? -4.833 -1.565 6.176 1.00 96.12 95 ILE A CA 1
ATOM 735 C C . ILE A 1 95 ? -4.323 -2.253 7.444 1.00 96.12 95 ILE A C 1
ATOM 737 O O . ILE A 1 95 ? -4.890 -3.249 7.899 1.00 96.12 95 ILE A O 1
ATOM 741 N N . ILE A 1 96 ? -3.272 -1.701 8.048 1.00 95.88 96 ILE A N 1
ATOM 742 C CA . ILE A 1 96 ? -2.766 -2.150 9.346 1.00 95.88 96 ILE A CA 1
ATOM 743 C C . ILE A 1 96 ? -2.980 -1.035 10.365 1.00 95.88 96 ILE A C 1
ATOM 745 O O . ILE A 1 96 ? -2.373 0.030 10.274 1.00 95.88 96 ILE A O 1
ATOM 749 N N . PHE A 1 97 ? -3.819 -1.294 11.364 1.00 95.50 97 PHE A N 1
ATOM 750 C CA . PHE A 1 97 ? -3.987 -0.430 12.529 1.00 95.50 97 PHE A CA 1
ATOM 751 C C . PHE A 1 97 ? -3.050 -0.909 13.630 1.00 95.50 97 PHE A C 1
ATOM 753 O O . PHE A 1 97 ? -3.316 -1.901 14.297 1.00 95.50 97 PHE A O 1
ATOM 760 N N . ASN A 1 98 ? -1.918 -0.233 13.787 1.00 94.69 98 ASN A N 1
ATOM 761 C CA . ASN A 1 98 ? -0.890 -0.560 14.763 1.00 94.69 98 ASN A CA 1
ATOM 762 C C . ASN A 1 98 ? -1.066 0.239 16.066 1.00 94.69 98 ASN A C 1
ATOM 764 O O . ASN A 1 98 ? -1.740 1.269 16.103 1.00 94.69 98 ASN A O 1
ATOM 768 N N . LYS A 1 99 ? -0.370 -0.205 17.116 1.00 94.12 99 LYS A N 1
ATOM 769 C CA . LYS A 1 99 ? -0.322 0.412 18.449 1.00 94.12 99 LYS A CA 1
ATOM 770 C C . LYS A 1 99 ? -1.674 0.451 19.164 1.00 94.12 99 LYS A C 1
ATOM 772 O O . LYS A 1 99 ? -1.943 1.355 19.947 1.00 94.12 99 LYS A O 1
ATOM 777 N N . ILE A 1 100 ? -2.521 -0.552 18.930 1.00 92.88 100 ILE A N 1
ATOM 778 C CA . ILE A 1 100 ? -3.823 -0.663 19.611 1.00 92.88 100 ILE A CA 1
ATOM 779 C C . ILE A 1 100 ? -3.704 -0.814 21.135 1.00 92.88 100 ILE A C 1
ATOM 781 O O . ILE A 1 100 ? -4.689 -0.671 21.844 1.00 92.88 100 ILE A O 1
ATOM 785 N N . ASP A 1 101 ? -2.510 -1.131 21.639 1.00 92.19 101 ASP A N 1
ATOM 786 C CA . ASP A 1 101 ? -2.177 -1.144 23.064 1.00 92.19 101 ASP A CA 1
ATOM 787 C C . ASP A 1 101 ? -2.147 0.252 23.702 1.00 92.19 101 ASP A C 1
ATOM 789 O O . ASP A 1 101 ? -2.278 0.351 24.917 1.00 92.19 101 ASP A O 1
ATOM 793 N N . LEU A 1 102 ? -2.004 1.315 22.905 1.00 92.25 102 LEU A N 1
ATOM 794 C CA . LEU A 1 102 ? -1.977 2.700 23.383 1.00 92.25 102 LEU A CA 1
ATOM 795 C C . LEU A 1 102 ? -3.359 3.366 23.406 1.00 92.25 102 LEU A C 1
ATOM 797 O O . LEU A 1 102 ? -3.456 4.543 23.743 1.00 92.25 102 LEU A O 1
ATOM 801 N N . VAL A 1 103 ? -4.413 2.656 23.002 1.00 89.06 103 VAL A N 1
ATOM 802 C CA . VAL A 1 103 ? -5.764 3.215 22.913 1.00 89.06 103 VAL A CA 1
ATOM 803 C C . VAL A 1 103 ? -6.519 2.962 24.207 1.00 89.06 103 VAL A C 1
ATOM 805 O O . VAL A 1 103 ? -6.767 1.814 24.572 1.00 89.06 103 VAL A O 1
ATOM 808 N N . GLU A 1 104 ? -6.894 4.046 24.883 1.00 87.38 104 GLU A N 1
ATOM 809 C CA . GLU A 1 104 ? -7.665 3.996 26.129 1.00 87.38 104 GLU A CA 1
ATOM 810 C C . GLU A 1 104 ? -9.152 3.715 25.878 1.00 87.38 104 GLU A C 1
ATOM 812 O O . GLU A 1 104 ? -9.761 2.954 26.629 1.00 87.38 104 GLU A O 1
ATOM 817 N N . ASP A 1 105 ? -9.721 4.285 24.809 1.00 87.44 105 ASP A N 1
ATOM 818 C CA . ASP A 1 105 ? -11.116 4.085 24.408 1.00 87.44 105 ASP A CA 1
ATOM 819 C C . ASP A 1 105 ? -11.216 3.208 23.142 1.00 87.44 105 ASP A C 1
ATOM 821 O O . ASP A 1 105 ? -10.952 3.681 22.030 1.00 87.44 105 ASP A O 1
ATOM 825 N N . PRO A 1 106 ? -11.626 1.932 23.266 1.00 85.25 106 PRO A N 1
ATOM 826 C CA . PRO A 1 106 ? -11.783 1.029 22.128 1.00 85.25 106 PRO A CA 1
ATOM 827 C C . PRO A 1 106 ? -12.735 1.538 21.036 1.00 85.25 106 PRO A C 1
ATOM 829 O O . PRO A 1 106 ? -12.590 1.132 19.879 1.00 85.25 106 PRO A O 1
ATOM 832 N N . VAL A 1 107 ? -13.674 2.431 21.377 1.00 89.19 107 VAL A N 1
ATOM 833 C CA . VAL A 1 107 ? -14.653 2.994 20.435 1.00 89.19 107 VAL A CA 1
ATOM 834 C C . VAL A 1 107 ? -13.962 3.776 19.314 1.00 89.19 107 VAL A C 1
ATOM 836 O O . VAL A 1 107 ? -14.437 3.764 18.176 1.00 89.19 107 VAL A O 1
ATOM 839 N N . GLU A 1 108 ? -12.809 4.400 19.589 1.00 85.25 108 GLU A N 1
ATOM 840 C CA . GLU A 1 108 ? -12.048 5.148 18.582 1.00 85.25 108 GLU A CA 1
ATOM 841 C C . GLU A 1 108 ? -11.592 4.237 17.434 1.00 85.25 108 GLU A C 1
ATOM 843 O O . GLU A 1 108 ? -11.801 4.555 16.262 1.00 85.25 108 GLU A O 1
ATOM 848 N N . ILE A 1 109 ? -11.008 3.078 17.756 1.00 91.06 109 ILE A N 1
ATOM 849 C CA . ILE A 1 109 ? -10.575 2.110 16.740 1.00 91.06 109 ILE A CA 1
ATOM 850 C C . ILE A 1 109 ? -11.793 1.510 16.035 1.00 91.06 109 ILE A C 1
ATOM 852 O O . ILE A 1 109 ? -11.776 1.354 14.814 1.00 91.06 109 ILE A O 1
ATOM 856 N N . GLU A 1 110 ? -12.837 1.161 16.790 1.00 93.56 110 GLU A N 1
ATOM 857 C CA . GLU A 1 110 ? -14.024 0.486 16.262 1.00 93.56 110 GLU A CA 1
ATOM 858 C C . GLU A 1 110 ? -14.744 1.328 15.201 1.00 93.56 110 GLU A C 1
ATOM 860 O O . GLU A 1 110 ? -15.111 0.801 14.149 1.00 93.56 110 GLU A O 1
ATOM 865 N N . PHE A 1 111 ? -14.874 2.640 15.419 1.00 94.00 111 PHE A N 1
ATOM 866 C CA . PHE A 1 111 ? -15.462 3.551 14.436 1.00 94.00 111 PHE A CA 1
ATOM 867 C C . PHE A 1 111 ? -14.737 3.482 13.085 1.00 94.00 111 PHE A C 1
ATOM 869 O O . PHE A 1 111 ? -15.363 3.245 12.047 1.00 94.00 111 PHE A O 1
ATOM 876 N N . TRP A 1 112 ? -13.411 3.647 13.088 1.00 95.38 112 TRP A N 1
ATOM 877 C CA . TRP A 1 112 ? -12.615 3.630 11.859 1.00 95.38 112 TRP A CA 1
ATOM 878 C C . TRP A 1 112 ? -12.559 2.243 11.230 1.00 95.38 112 TRP A C 1
ATOM 880 O O . TRP A 1 112 ? -12.623 2.119 10.006 1.00 95.38 112 TRP A O 1
ATOM 890 N N . TYR A 1 113 ? -12.483 1.200 12.055 1.00 95.88 113 TYR A N 1
ATOM 891 C CA . TYR A 1 113 ? -12.509 -0.178 11.590 1.00 95.88 113 TYR A CA 1
ATOM 892 C C . TYR A 1 113 ? -13.795 -0.457 10.806 1.00 95.88 113 TYR A C 1
ATOM 894 O O . TYR A 1 113 ? -13.743 -0.917 9.664 1.00 95.88 113 TYR A O 1
ATOM 902 N N . ASN A 1 114 ? -14.946 -0.109 11.381 1.00 97.00 114 ASN A N 1
ATOM 903 C CA . ASN A 1 114 ? -16.251 -0.307 10.757 1.00 97.00 114 ASN A CA 1
ATOM 904 C C . ASN A 1 114 ? -16.413 0.544 9.492 1.00 97.00 114 ASN A C 1
ATOM 906 O O . ASN A 1 114 ? -16.908 0.048 8.482 1.00 97.00 114 ASN A O 1
ATOM 910 N N . LEU A 1 115 ? -15.944 1.796 9.501 1.00 96.94 115 LEU A N 1
ATOM 911 C CA . LEU A 1 115 ? -16.014 2.665 8.327 1.00 96.94 115 LEU A CA 1
ATOM 912 C C . LEU A 1 115 ? -15.273 2.060 7.126 1.00 96.94 115 LEU A C 1
ATOM 914 O O . LEU A 1 115 ? -15.879 1.853 6.076 1.00 96.94 115 LEU A O 1
ATOM 918 N N . TYR A 1 116 ? -13.985 1.744 7.273 1.00 97.50 116 TYR A N 1
ATOM 919 C CA . TYR A 1 116 ? -13.176 1.259 6.150 1.00 97.50 116 TYR A CA 1
ATOM 920 C C . TYR A 1 116 ? -13.552 -0.171 5.723 1.00 97.50 116 TYR A C 1
ATOM 922 O O . TYR A 1 116 ? -13.507 -0.477 4.530 1.00 97.50 116 TYR A O 1
ATOM 930 N N . THR A 1 117 ? -13.988 -1.033 6.649 1.00 97.31 117 THR A N 1
ATOM 931 C CA . THR A 1 117 ? -14.511 -2.364 6.286 1.00 97.31 117 THR A CA 1
ATOM 932 C C . THR A 1 117 ? -15.843 -2.285 5.544 1.00 97.31 117 THR A C 1
ATOM 934 O O . THR A 1 117 ? -16.036 -3.031 4.585 1.00 97.31 117 THR A O 1
ATOM 937 N N . SER A 1 118 ? -16.734 -1.353 5.908 1.00 97.94 118 SER A N 1
ATOM 938 C CA . SER A 1 118 ? -18.033 -1.180 5.235 1.00 97.94 118 SER A CA 1
ATOM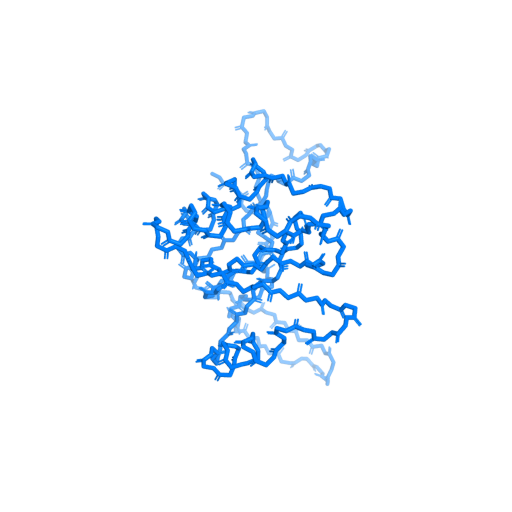 939 C C . SER A 1 118 ? -17.912 -0.796 3.757 1.00 97.94 118 SER A C 1
ATOM 941 O O . SER A 1 118 ? -18.795 -1.116 2.964 1.00 97.94 118 SER A O 1
ATOM 943 N N . ILE A 1 119 ? -16.799 -0.164 3.377 1.00 96.50 119 ILE A N 1
ATOM 944 C CA . ILE A 1 119 ? -16.480 0.202 1.990 1.00 96.50 119 ILE A CA 1
ATOM 945 C C . ILE A 1 119 ? -15.539 -0.805 1.303 1.00 96.50 119 ILE A C 1
ATOM 947 O O . ILE A 1 119 ? -15.067 -0.544 0.201 1.00 96.50 119 ILE A O 1
ATOM 951 N N . GLY A 1 120 ? -15.288 -1.964 1.923 1.00 95.88 120 GLY A N 1
ATOM 952 C CA . GLY A 1 120 ? -14.623 -3.110 1.296 1.00 95.88 120 GLY A CA 1
ATOM 953 C C . GLY A 1 120 ? -13.136 -3.295 1.614 1.00 95.88 120 GLY A C 1
ATOM 954 O O . GLY A 1 120 ? -12.538 -4.251 1.116 1.00 95.88 120 GLY A O 1
ATOM 955 N N . TYR A 1 121 ? -12.524 -2.453 2.453 1.00 96.88 121 TYR A N 1
ATOM 956 C CA . TYR A 1 121 ? -11.114 -2.623 2.811 1.00 96.88 121 TYR A CA 1
ATOM 957 C C . TYR A 1 121 ? -10.911 -3.674 3.903 1.00 96.88 121 TYR A C 1
ATOM 959 O O . TYR A 1 121 ? -11.643 -3.746 4.890 1.00 96.88 121 TYR A O 1
ATOM 967 N N . LYS A 1 122 ? -9.850 -4.471 3.754 1.00 95.12 122 LYS A N 1
ATOM 968 C CA . LYS A 1 122 ? -9.388 -5.400 4.792 1.00 95.12 122 LYS A CA 1
ATOM 969 C C . LYS A 1 122 ? -8.524 -4.654 5.799 1.00 95.12 122 LYS A C 1
ATOM 971 O O . LYS A 1 122 ? -7.644 -3.890 5.402 1.00 95.12 122 LYS A O 1
ATOM 976 N N . ILE A 1 123 ? -8.749 -4.916 7.085 1.00 95.62 123 ILE A N 1
ATOM 977 C CA . ILE A 1 123 ? -8.041 -4.252 8.182 1.00 95.62 123 ILE A CA 1
ATOM 978 C C . ILE A 1 123 ? -7.526 -5.287 9.177 1.00 95.62 123 ILE A C 1
ATOM 980 O O . ILE A 1 123 ? -8.275 -6.159 9.625 1.00 95.62 123 ILE A O 1
ATOM 984 N N . HIS A 1 124 ? -6.261 -5.148 9.567 1.00 95.06 124 HIS A N 1
ATOM 985 C CA . HIS A 1 124 ? -5.654 -5.892 10.663 1.00 95.06 124 HIS A CA 1
ATOM 986 C C . HIS A 1 124 ? -5.257 -4.943 11.794 1.00 95.06 124 HIS A C 1
ATOM 988 O O . HIS A 1 124 ? -4.347 -4.129 11.651 1.00 95.06 124 HIS A O 1
ATOM 994 N N . SER A 1 125 ? -5.928 -5.085 12.935 1.00 94.69 125 SER A N 1
ATOM 995 C CA . SER A 1 125 ? -5.588 -4.378 14.171 1.00 94.69 125 SER A CA 1
ATOM 996 C C . SER A 1 125 ? -4.517 -5.150 14.939 1.00 94.69 125 SER A C 1
ATOM 998 O O . SER A 1 125 ? -4.729 -6.305 15.318 1.00 94.69 125 SER A O 1
ATOM 1000 N N . VAL A 1 126 ? -3.365 -4.524 15.167 1.00 95.00 126 VAL A N 1
ATOM 1001 C CA . VAL A 1 126 ? -2.178 -5.136 15.768 1.00 95.00 126 VAL A CA 1
ATOM 1002 C C . VAL A 1 126 ? -1.514 -4.227 16.799 1.00 95.00 126 VAL A C 1
ATOM 1004 O O . VAL A 1 126 ? -1.678 -3.008 16.815 1.00 95.00 126 VAL A O 1
ATOM 1007 N N . SER A 1 127 ? -0.707 -4.834 17.657 1.00 94.81 127 SER A N 1
ATOM 1008 C CA . SER A 1 127 ? 0.252 -4.138 18.504 1.00 94.81 127 SER A CA 1
ATOM 1009 C C . SER A 1 127 ? 1.625 -4.747 18.272 1.00 94.81 127 SER A C 1
ATOM 1011 O O . SER A 1 127 ? 1.897 -5.863 18.715 1.00 94.81 127 SER A O 1
ATOM 1013 N N . ALA A 1 128 ? 2.495 -4.002 17.586 1.00 92.38 128 ALA A N 1
ATOM 1014 C CA . ALA A 1 128 ? 3.897 -4.375 17.391 1.00 92.38 128 ALA A CA 1
ATOM 1015 C C . ALA A 1 128 ? 4.651 -4.587 18.712 1.00 92.38 128 ALA A C 1
ATOM 1017 O O . ALA A 1 128 ? 5.567 -5.399 18.765 1.00 92.38 128 ALA A O 1
ATOM 1018 N N . MET A 1 129 ? 4.248 -3.886 19.776 1.00 93.31 129 MET A N 1
ATOM 1019 C CA . MET A 1 129 ? 4.890 -3.981 21.087 1.00 93.31 129 MET A CA 1
ATOM 1020 C C . MET A 1 129 ? 4.481 -5.246 21.847 1.00 93.31 129 MET A C 1
ATOM 1022 O O . MET A 1 129 ? 5.324 -5.933 22.413 1.00 93.31 129 MET A O 1
ATOM 1026 N N . THR A 1 130 ? 3.184 -5.562 21.870 1.00 94.06 130 THR A N 1
ATOM 1027 C CA . THR A 1 130 ? 2.656 -6.682 22.671 1.00 94.06 130 THR A CA 1
ATOM 1028 C C . THR A 1 130 ? 2.525 -7.985 21.883 1.00 94.06 130 THR A C 1
ATOM 1030 O O . THR A 1 130 ? 2.246 -9.031 22.463 1.00 94.06 130 THR A O 1
ATOM 1033 N N . GLY A 1 131 ? 2.665 -7.938 20.556 1.00 92.25 131 GLY A N 1
ATOM 1034 C CA . GLY A 1 131 ? 2.408 -9.070 19.663 1.00 92.25 131 GLY A CA 1
ATO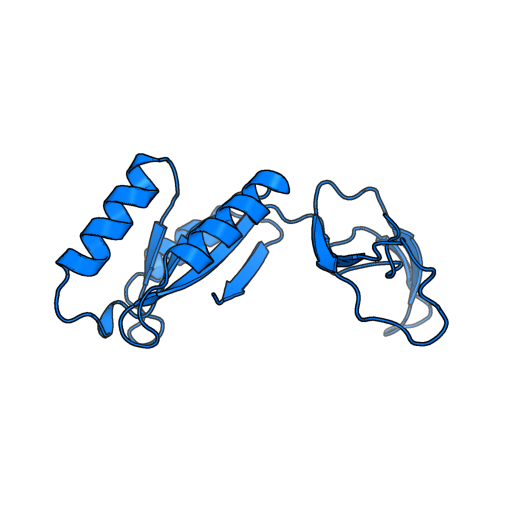M 1035 C C . GLY A 1 131 ? 0.917 -9.356 19.432 1.00 92.25 131 GLY A C 1
ATOM 1036 O O . GLY A 1 131 ? 0.565 -10.275 18.687 1.00 92.25 131 GLY A O 1
ATOM 1037 N N . LYS A 1 132 ? 0.001 -8.577 20.024 1.00 92.31 132 LYS A N 1
ATOM 1038 C CA . LYS A 1 132 ? -1.445 -8.753 19.823 1.00 92.31 132 LYS A CA 1
ATOM 1039 C C . LYS A 1 132 ? -1.802 -8.579 18.342 1.00 92.31 132 LYS A C 1
ATOM 1041 O O . LYS A 1 132 ? -1.348 -7.642 17.692 1.00 92.31 132 LYS A O 1
ATOM 1046 N N . GLY A 1 133 ? -2.625 -9.483 17.813 1.00 89.31 133 GLY A N 1
ATOM 1047 C CA . GLY A 1 133 ? -3.105 -9.441 16.425 1.00 89.31 133 GLY A CA 1
ATOM 1048 C C . GLY A 1 133 ? -2.144 -10.010 15.370 1.00 89.31 133 GLY A C 1
ATOM 1049 O O . GLY A 1 133 ? -2.583 -10.239 14.244 1.00 89.31 133 GLY A O 1
ATOM 1050 N N . TYR A 1 134 ? -0.886 -10.327 15.718 1.00 89.44 134 TYR A N 1
ATOM 1051 C CA . TYR A 1 134 ? 0.105 -10.835 14.754 1.00 89.44 134 TYR A CA 1
ATOM 1052 C C . TYR A 1 134 ? -0.320 -12.126 14.075 1.00 89.44 134 TYR A C 1
ATOM 1054 O O . TYR A 1 134 ? -0.190 -12.233 12.866 1.00 89.44 134 TYR A O 1
ATOM 1062 N N . ARG A 1 135 ? -0.909 -13.073 14.810 1.00 88.62 135 ARG A N 1
ATOM 1063 C CA . ARG A 1 135 ? -1.340 -14.354 14.230 1.00 88.62 135 ARG A CA 1
ATOM 1064 C C . ARG A 1 135 ? -2.321 -14.181 13.064 1.00 88.62 135 ARG A C 1
ATOM 1066 O O . ARG A 1 135 ? -2.251 -14.905 12.077 1.00 88.62 135 ARG A O 1
ATOM 1073 N N . ASN A 1 136 ? -3.220 -13.202 13.157 1.00 86.19 136 ASN A N 1
ATOM 1074 C CA . ASN A 1 136 ? -4.174 -12.912 12.084 1.00 86.19 136 ASN A CA 1
ATOM 1075 C C . ASN A 1 136 ? -3.482 -12.261 10.880 1.00 86.19 136 ASN A C 1
ATOM 1077 O O . ASN A 1 136 ? -3.874 -12.510 9.742 1.00 86.19 136 ASN A O 1
ATOM 1081 N N . LEU A 1 137 ? -2.465 -11.436 11.135 1.00 86.44 137 LEU A N 1
ATOM 1082 C CA . LEU A 1 137 ? -1.662 -10.789 10.105 1.00 86.44 137 LEU A CA 1
ATOM 1083 C C . LEU A 1 137 ? -0.712 -11.785 9.408 1.00 86.44 137 LEU A C 1
ATOM 1085 O O . LEU A 1 137 ? -0.617 -11.778 8.186 1.00 86.44 137 LEU A O 1
ATOM 1089 N N . GLU A 1 138 ? -0.071 -12.693 10.145 1.00 84.38 138 GLU A N 1
ATOM 1090 C CA . GLU A 1 138 ? 0.774 -13.765 9.597 1.00 84.38 138 GLU A CA 1
ATOM 1091 C C . GLU A 1 138 ? -0.009 -14.684 8.665 1.00 84.38 138 GLU A C 1
ATOM 1093 O O . GLU A 1 138 ? 0.446 -14.969 7.561 1.00 84.38 138 GLU A O 1
ATOM 1098 N N . ASN A 1 139 ? -1.221 -15.086 9.058 1.00 82.88 139 ASN A N 1
ATOM 1099 C CA . ASN A 1 139 ? -2.098 -15.870 8.190 1.00 82.88 139 ASN A CA 1
ATOM 1100 C C . ASN A 1 139 ? -2.411 -15.137 6.874 1.00 82.88 139 ASN A C 1
ATOM 1102 O O . ASN A 1 139 ? -2.532 -15.775 5.832 1.00 82.88 139 ASN A O 1
ATOM 1106 N N . CYS A 1 140 ? -2.520 -13.805 6.906 1.00 81.75 140 CYS A N 1
ATOM 1107 C CA . CYS A 1 140 ? -2.694 -12.994 5.703 1.00 81.75 140 CYS A CA 1
ATOM 1108 C C . CYS A 1 140 ? -1.451 -13.084 4.805 1.00 81.75 140 CYS A C 1
ATOM 1110 O O . CYS A 1 140 ? -1.572 -13.412 3.627 1.00 81.75 140 CYS A O 1
ATOM 1112 N N . PHE A 1 141 ? -0.254 -12.901 5.370 1.00 77.94 141 PHE A N 1
ATOM 1113 C CA . PHE A 1 141 ? 1.004 -13.019 4.626 1.00 77.94 141 PHE A CA 1
ATOM 1114 C C . PHE A 1 141 ? 1.255 -14.427 4.072 1.00 77.94 141 PHE A C 1
ATOM 1116 O O . PHE A 1 141 ? 1.731 -14.551 2.951 1.00 77.94 141 PHE A O 1
ATOM 1123 N N . MET A 1 142 ? 0.890 -15.490 4.794 1.00 65.56 142 MET A N 1
ATOM 1124 C CA . MET A 1 142 ? 1.060 -16.874 4.323 1.00 65.56 142 MET A CA 1
ATOM 1125 C C . MET A 1 142 ? 0.212 -17.204 3.088 1.00 65.56 142 MET A C 1
ATOM 1127 O O . MET A 1 142 ? 0.615 -18.017 2.258 1.00 65.56 142 MET A O 1
ATOM 1131 N N . VAL A 1 143 ? -0.956 -16.576 2.944 1.00 62.19 143 VAL A N 1
ATOM 1132 C CA . VAL A 1 143 ? -1.801 -16.719 1.746 1.00 62.19 143 VAL A CA 1
ATOM 1133 C C . VAL A 1 143 ? -1.236 -15.898 0.575 1.00 62.19 143 VAL A C 1
ATOM 1135 O O . VAL A 1 143 ? -1.457 -16.228 -0.592 1.00 62.19 143 VAL A O 1
ATOM 1138 N N . ILE A 1 144 ? -0.462 -14.852 0.870 1.00 65.25 144 ILE A N 1
ATOM 1139 C CA . ILE A 1 144 ? 0.099 -13.909 -0.098 1.00 65.25 144 ILE A CA 1
ATOM 1140 C C . ILE A 1 144 ? 1.532 -14.341 -0.472 1.00 65.25 144 ILE A C 1
ATOM 1142 O O . ILE A 1 144 ? 2.520 -13.822 0.029 1.00 65.25 144 ILE A O 1
ATOM 1146 N N . ASN A 1 145 ? 1.674 -15.290 -1.401 1.00 51.09 145 ASN A N 1
ATOM 1147 C CA . ASN A 1 145 ? 2.980 -15.766 -1.901 1.00 51.09 145 ASN A CA 1
ATOM 1148 C C . ASN A 1 145 ? 3.656 -14.816 -2.930 1.00 51.09 145 ASN A C 1
ATOM 1150 O O . ASN A 1 145 ? 4.218 -15.289 -3.919 1.00 51.09 145 ASN A O 1
ATOM 1154 N N . ARG A 1 146 ? 3.559 -13.482 -2.789 1.00 58.12 146 ARG A N 1
ATOM 1155 C CA . ARG A 1 146 ? 4.017 -12.519 -3.825 1.00 58.12 146 ARG A CA 1
ATOM 1156 C C . ARG A 1 146 ? 4.573 -11.193 -3.282 1.00 58.12 146 ARG A C 1
ATOM 1158 O O . ARG A 1 146 ? 4.466 -10.920 -2.094 1.00 58.12 146 ARG A O 1
ATOM 1165 N N . CYS A 1 147 ? 5.179 -10.384 -4.160 1.00 58.56 147 CYS A N 1
ATOM 1166 C CA . CYS A 1 147 ? 5.842 -9.110 -3.856 1.00 58.56 147 CYS A CA 1
ATOM 1167 C C . CYS A 1 147 ? 4.937 -8.122 -3.094 1.00 58.56 147 CYS A C 1
ATOM 1169 O O . CYS A 1 147 ? 3.839 -7.786 -3.547 1.00 58.56 147 CYS A O 1
ATOM 1171 N N . PHE A 1 148 ? 5.434 -7.613 -1.962 1.00 50.03 148 PHE A N 1
ATOM 1172 C CA . PHE A 1 148 ? 4.720 -6.693 -1.073 1.00 50.03 148 PHE A CA 1
ATOM 1173 C C . PHE A 1 148 ? 5.478 -5.375 -0.874 1.00 50.03 148 PHE A C 1
ATOM 1175 O O . PHE A 1 148 ? 6.703 -5.356 -0.753 1.00 50.03 148 PHE A O 1
ATOM 1182 N N . GLY A 1 149 ? 4.732 -4.270 -0.798 1.00 57.03 149 GLY A N 1
ATOM 1183 C CA . GLY A 1 149 ? 5.227 -2.972 -0.343 1.00 57.03 149 GLY A CA 1
ATOM 1184 C C . GLY A 1 149 ? 4.664 -2.632 1.037 1.00 57.03 149 GLY A C 1
ATOM 1185 O O . GLY A 1 149 ? 3.449 -2.637 1.233 1.00 57.03 149 GLY A O 1
ATOM 1186 N N . VAL A 1 150 ? 5.529 -2.314 2.001 1.00 60.59 150 VAL A N 1
ATOM 1187 C CA . VAL A 1 150 ? 5.107 -1.810 3.318 1.00 60.59 150 VAL A CA 1
ATOM 1188 C C . VAL A 1 150 ? 5.357 -0.311 3.354 1.00 60.59 150 VAL A C 1
ATOM 1190 O O . VAL A 1 150 ? 6.487 0.127 3.139 1.00 60.59 150 VAL A O 1
ATOM 1193 N N . ILE A 1 151 ? 4.315 0.477 3.625 1.00 64.06 151 ILE A N 1
ATOM 1194 C CA . ILE A 1 151 ? 4.457 1.921 3.815 1.00 64.06 151 ILE A CA 1
ATOM 1195 C C . ILE A 1 151 ? 3.897 2.289 5.180 1.00 64.06 151 ILE A C 1
ATOM 1197 O O . ILE A 1 151 ? 2.714 2.109 5.461 1.00 64.06 151 ILE A O 1
ATOM 1201 N N . GLN A 1 152 ? 4.771 2.816 6.029 1.00 54.84 152 GLN A N 1
ATOM 1202 C CA . GLN A 1 152 ? 4.365 3.400 7.294 1.00 54.84 152 GLN A CA 1
ATOM 1203 C C . GLN A 1 152 ? 3.858 4.820 7.040 1.00 54.84 152 GLN A C 1
ATOM 1205 O O . GLN A 1 152 ? 4.548 5.613 6.393 1.00 54.84 152 GLN A O 1
ATOM 1210 N N . VAL A 1 153 ? 2.645 5.102 7.513 1.00 51.38 153 VAL A N 1
ATOM 1211 C CA . VAL A 1 153 ? 1.909 6.346 7.254 1.00 51.38 153 VAL A CA 1
ATOM 1212 C C . VAL A 1 153 ? 1.677 7.167 8.507 1.00 51.38 153 VAL A C 1
ATOM 1214 O O . VAL A 1 153 ? 1.517 6.573 9.598 1.00 51.38 153 VAL A O 1
#

Sequence (153 aa):
MVLTDVAAVGDYVNFDMIDANSGVIHSVDDRKNFISRKAPKQKGATTRGERYEQVIAANIDYIFPVCSFGSPVFNNKVLDRFLVIAESSNIQPIIIFNKIDLVEDPVEIEFWYNLYTSIGYKIHSVSAMTGKGYRNLENCFMVINRCFGVIQV

Radius of gyration: 19.1 Å; chains: 1; bounding box: 49×41×47 Å

Foldseek 3Di:
DAEDDQDEAAWDFDWDAPDPPDIDTPHTDDFPFFQKDFDPDDPPPDDPPDGYIYTHYTNAQEEEAEAEPQVPHGDVVVVVVVVVRCVVRVHAYAYEYEPPVNDPDVVVVVVVCCVCVVVPHHYFYAYPVPRPRVVVVVVVVVVVPDHYHYDYD

pLDDT: mean 86.82, std 12.52, range [50.03, 97.94]

Secondary structure (DSSP, 8-state):
-EE--S--BT--EEEEESSSS-EEEEEEPPPS-EEEEEPP--TTT--TT--EEEEEEES-SEEEEEEESSSSPP-HHHHHHHHHHHHHTT-EEEEEEE-GGG-S-HHHHHHHHHHHHHTT-EEEE--TTT-TTHHHHHHHHHH--S-EEEEE-